Protein AF-A0A814RK98-F1 (afdb_monomer_lite)

InterPro domains:
  IPR015894 Guanylate-binding protein, N-terminal [PF02263] (40-114)
  IPR027417 P-loop containing nucleoside triphosphate hydrolase [G3DSA:3.40.50.300] (17-120)
  IPR027417 P-loop containing nucleoside triphosphate hydrolase [SSF52540] (41-115)

Structure (mmCIF, N/CA/C/O backbone):
data_AF-A0A814RK98-F1
#
_entry.id   AF-A0A814RK98-F1
#
loop_
_atom_site.group_PDB
_atom_site.id
_atom_site.type_symbol
_atom_site.label_atom_id
_atom_site.label_alt_id
_atom_site.label_comp_id
_atom_site.label_asym_id
_atom_site.label_entity_id
_atom_site.label_seq_id
_atom_site.pdbx_PDB_ins_code
_atom_site.Cartn_x
_atom_site.Cartn_y
_atom_site.Cartn_z
_atom_site.occupancy
_atom_site.B_iso_or_equiv
_atom_site.auth_seq_id
_atom_site.auth_comp_id
_atom_site.auth_asym_id
_atom_site.auth_atom_id
_atom_site.pdbx_PDB_model_num
ATOM 1 N N . MET A 1 1 ? 18.810 -18.980 -13.889 1.00 30.48 1 MET A N 1
ATOM 2 C CA . MET A 1 1 ? 19.263 -18.755 -12.499 1.00 30.48 1 MET A CA 1
ATOM 3 C C . MET A 1 1 ? 18.155 -17.993 -11.794 1.00 30.48 1 MET A C 1
ATOM 5 O O . MET A 1 1 ? 17.911 -16.844 -12.133 1.00 30.48 1 MET A O 1
ATOM 9 N N . THR A 1 2 ? 17.400 -18.671 -10.935 1.00 29.22 2 THR A N 1
ATOM 10 C CA . THR A 1 2 ? 16.169 -18.153 -10.325 1.00 29.22 2 THR A CA 1
ATOM 11 C C . THR A 1 2 ? 16.486 -17.697 -8.908 1.00 29.22 2 THR A C 1
ATOM 13 O O . THR A 1 2 ? 16.896 -18.511 -8.088 1.00 29.22 2 THR A O 1
ATOM 16 N N . SER A 1 3 ? 16.309 -16.410 -8.619 1.00 20.83 3 SER A N 1
ATOM 17 C CA . SER A 1 3 ? 16.279 -15.898 -7.251 1.00 20.83 3 SER A CA 1
ATOM 18 C C . SER A 1 3 ? 15.403 -14.654 -7.208 1.00 20.83 3 SER A C 1
ATOM 20 O O . SER A 1 3 ? 15.772 -13.604 -7.723 1.00 20.83 3 SER A O 1
ATOM 22 N N . PHE A 1 4 ? 14.232 -14.790 -6.596 1.00 23.84 4 PHE A N 1
ATOM 23 C CA . PHE A 1 4 ? 13.491 -13.666 -6.045 1.00 23.84 4 PHE A CA 1
ATOM 24 C C . PHE A 1 4 ? 13.148 -14.035 -4.609 1.00 23.84 4 PHE A C 1
ATOM 26 O O . PHE A 1 4 ? 12.136 -14.674 -4.338 1.00 23.84 4 PHE A O 1
ATOM 33 N N . GLN A 1 5 ? 14.031 -13.666 -3.685 1.00 22.95 5 GLN A N 1
ATOM 34 C CA . GLN A 1 5 ? 13.671 -13.576 -2.279 1.00 22.95 5 GLN A CA 1
ATOM 35 C C . GLN A 1 5 ? 13.191 -12.155 -2.002 1.00 22.95 5 GLN A C 1
ATOM 37 O O . GLN A 1 5 ? 13.986 -11.220 -1.950 1.00 22.95 5 GLN A O 1
ATOM 42 N N . PHE A 1 6 ? 11.889 -12.003 -1.785 1.00 27.59 6 PHE A N 1
ATOM 43 C CA . PHE A 1 6 ? 11.337 -10.833 -1.110 1.00 27.59 6 PHE A CA 1
ATOM 44 C C . PHE A 1 6 ? 10.886 -11.252 0.283 1.00 27.59 6 PHE A C 1
ATOM 46 O O . PHE A 1 6 ? 9.699 -11.372 0.559 1.00 27.59 6 PHE A O 1
ATOM 53 N N . ASN A 1 7 ? 11.856 -11.474 1.167 1.00 27.22 7 ASN A N 1
ATOM 54 C CA . ASN A 1 7 ? 11.584 -11.549 2.594 1.00 27.22 7 ASN A CA 1
ATOM 55 C C . ASN A 1 7 ? 11.791 -10.164 3.198 1.00 27.22 7 ASN A C 1
ATOM 57 O O . ASN A 1 7 ? 12.917 -9.708 3.392 1.00 27.22 7 ASN A O 1
ATOM 61 N N . THR A 1 8 ? 10.694 -9.486 3.517 1.00 31.83 8 THR A N 1
ATOM 62 C CA . THR A 1 8 ? 10.674 -8.571 4.662 1.00 31.83 8 THR A CA 1
ATOM 63 C C . THR A 1 8 ? 9.267 -8.564 5.253 1.00 31.83 8 THR A C 1
ATOM 65 O O . THR A 1 8 ? 8.459 -7.693 4.950 1.00 31.83 8 THR A O 1
ATOM 68 N N . LEU A 1 9 ? 8.996 -9.591 6.055 1.00 34.22 9 LEU A N 1
ATOM 69 C CA . LEU A 1 9 ? 7.960 -9.633 7.087 1.00 34.22 9 LEU A CA 1
ATOM 70 C C . LEU A 1 9 ? 8.583 -9.108 8.381 1.00 34.22 9 LEU A C 1
ATOM 72 O O . LEU A 1 9 ? 9.602 -9.666 8.762 1.00 34.22 9 LEU A O 1
ATOM 76 N N . TYR A 1 10 ? 7.986 -8.095 9.014 1.00 31.27 10 TYR A N 1
ATOM 77 C CA . TYR A 1 10 ? 7.939 -7.828 10.469 1.00 31.27 10 TYR A CA 1
ATOM 78 C C . TYR A 1 10 ? 6.826 -6.767 10.659 1.00 31.27 10 TYR A C 1
ATOM 80 O O . TYR A 1 10 ? 6.812 -5.794 9.910 1.00 31.27 10 TYR A O 1
ATOM 88 N N . ALA A 1 11 ? 5.861 -6.891 11.575 1.00 32.69 11 ALA A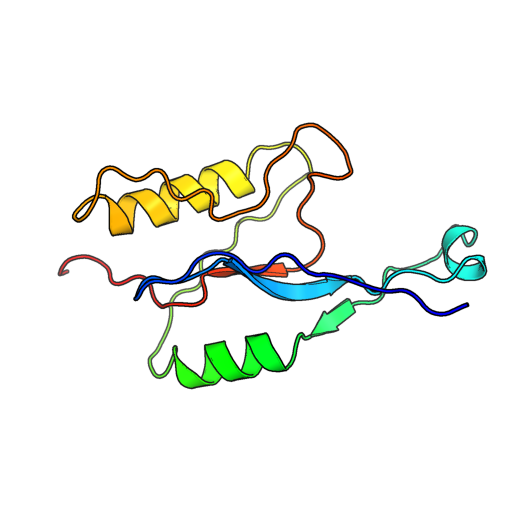 N 1
ATOM 89 C CA . ALA A 1 11 ? 5.994 -7.319 12.963 1.00 32.69 11 ALA A CA 1
ATOM 90 C C . ALA A 1 11 ? 4.806 -8.154 13.484 1.00 32.69 11 ALA A C 1
ATOM 92 O O . ALA A 1 11 ? 3.675 -8.050 13.028 1.00 32.69 11 ALA A O 1
ATOM 93 N N . SER A 1 12 ? 5.121 -8.971 14.484 1.00 36.56 12 SER A N 1
ATOM 94 C CA . SER A 1 12 ? 4.251 -9.852 15.255 1.00 36.56 12 SER A CA 1
ATOM 95 C C . SER A 1 12 ? 3.630 -9.130 16.461 1.00 36.56 12 SER A C 1
ATOM 97 O O . SER A 1 12 ? 4.358 -8.714 17.362 1.00 36.56 12 SER A O 1
ATOM 99 N N . GLY A 1 13 ? 2.300 -9.035 16.490 1.00 32.78 13 GLY A N 1
ATOM 100 C CA . GLY A 1 13 ? 1.460 -8.528 17.586 1.00 32.78 13 GLY A CA 1
ATOM 101 C C . GLY A 1 13 ? 0.035 -8.247 17.072 1.00 32.78 13 GLY A C 1
ATOM 102 O O . GLY A 1 13 ? -0.131 -8.204 15.857 1.00 32.78 13 GLY A O 1
ATOM 103 N N . PRO A 1 14 ? -0.995 -8.079 17.926 1.00 42.53 14 PRO A N 1
ATOM 104 C CA . PRO A 1 14 ? -2.399 -7.919 17.508 1.00 42.53 14 PRO A CA 1
ATOM 105 C C . PRO A 1 14 ? -2.707 -6.510 16.956 1.00 42.53 14 PRO A C 1
ATOM 107 O O . PRO A 1 14 ? -3.710 -5.905 17.312 1.00 42.53 14 PRO A O 1
ATOM 110 N N . GLY A 1 15 ? -1.810 -5.956 16.143 1.00 55.78 15 GLY A N 1
ATOM 111 C CA . GLY A 1 15 ? -1.953 -4.650 15.516 1.00 55.78 15 GLY A CA 1
ATOM 112 C C . GLY A 1 15 ? -1.566 -4.736 14.049 1.00 55.78 15 GLY A C 1
ATOM 113 O O . GLY A 1 15 ? -0.650 -5.478 13.694 1.00 55.78 15 GLY A O 1
ATOM 114 N N . GLY A 1 16 ? -2.283 -3.985 13.219 1.00 65.69 16 GLY A N 1
ATOM 115 C CA . GLY A 1 16 ? -2.178 -4.051 11.770 1.00 65.69 16 GLY A CA 1
ATOM 116 C C . GLY A 1 16 ? -0.765 -3.873 11.227 1.00 65.69 16 GLY A C 1
ATOM 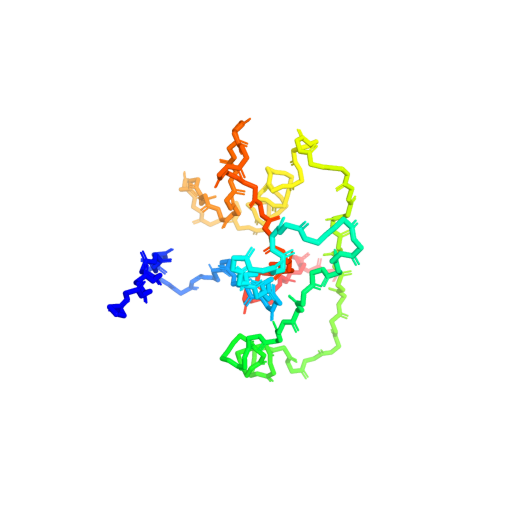117 O O . GLY A 1 16 ? 0.165 -3.423 11.898 1.00 65.69 16 GLY A O 1
ATOM 118 N N . GLU A 1 17 ? -0.605 -4.220 9.956 1.00 76.94 17 GLU A N 1
ATOM 119 C CA . GLU A 1 17 ? 0.642 -4.060 9.227 1.00 76.94 17 GLU A CA 1
ATOM 120 C C . GLU A 1 17 ? 0.424 -3.341 7.894 1.00 76.94 17 GLU A C 1
ATOM 122 O O . GLU A 1 17 ? -0.684 -3.219 7.365 1.00 76.94 17 GLU A O 1
ATOM 127 N N . CYS A 1 18 ? 1.518 -2.838 7.330 1.00 83.56 18 CYS A N 1
ATOM 128 C CA . CYS A 1 18 ? 1.499 -2.251 6.002 1.00 83.56 18 CYS A CA 1
ATOM 129 C C . CYS A 1 18 ? 1.677 -3.344 4.948 1.00 83.56 18 CYS A C 1
ATOM 131 O O . CYS A 1 18 ? 2.735 -3.969 4.856 1.00 83.56 18 CYS A O 1
ATOM 133 N N . ILE A 1 19 ? 0.654 -3.536 4.120 1.00 86.00 19 ILE A N 1
ATOM 134 C CA . ILE A 1 19 ? 0.617 -4.553 3.070 1.00 86.00 19 ILE A CA 1
ATOM 135 C C . ILE A 1 19 ? 0.662 -3.916 1.683 1.00 86.00 19 ILE A C 1
ATOM 137 O O . ILE A 1 19 ? 0.102 -2.846 1.438 1.00 86.00 19 ILE A O 1
ATOM 141 N N . GLN A 1 20 ? 1.311 -4.596 0.741 1.00 88.25 20 GLN A N 1
ATOM 142 C CA . GLN A 1 20 ? 1.278 -4.214 -0.668 1.00 88.25 20 GLN A CA 1
ATOM 143 C C . GLN A 1 20 ? 0.055 -4.847 -1.336 1.00 88.25 20 GLN A C 1
ATOM 145 O O . GLN A 1 20 ? 0.014 -6.064 -1.516 1.00 88.25 20 GLN A O 1
ATOM 150 N N . LEU A 1 21 ? -0.919 -4.023 -1.724 1.00 88.81 21 LEU A N 1
ATOM 151 C CA . LEU A 1 21 ? -2.149 -4.454 -2.394 1.00 88.81 21 LEU A CA 1
ATOM 152 C C . LEU A 1 21 ? -1.952 -4.615 -3.903 1.00 88.81 21 LEU A C 1
ATOM 154 O O . LEU A 1 21 ? -2.409 -5.586 -4.500 1.00 88.81 21 LEU A O 1
ATOM 158 N N . VAL A 1 22 ? -1.242 -3.674 -4.524 1.00 90.44 22 VAL A N 1
ATOM 159 C CA . VAL A 1 22 ? -0.883 -3.742 -5.944 1.00 90.44 22 VAL A CA 1
ATOM 160 C C . VAL A 1 22 ? 0.624 -3.638 -6.056 1.00 90.44 22 VAL A C 1
ATOM 162 O O . VAL A 1 22 ? 1.223 -2.688 -5.552 1.00 90.44 22 VAL A O 1
ATOM 165 N N . ARG A 1 23 ? 1.239 -4.601 -6.739 1.00 88.00 23 ARG A N 1
ATOM 166 C CA . ARG A 1 23 ? 2.671 -4.602 -7.036 1.00 88.00 23 ARG A CA 1
ATOM 167 C C . ARG A 1 23 ? 2.923 -4.167 -8.472 1.00 88.00 23 ARG A C 1
ATOM 169 O O . ARG A 1 23 ? 2.174 -4.534 -9.376 1.00 88.00 23 ARG A O 1
ATOM 176 N N . CYS A 1 24 ? 4.009 -3.432 -8.679 1.00 85.19 24 CYS A N 1
ATOM 177 C CA . CYS A 1 24 ? 4.604 -3.299 -10.004 1.00 85.19 24 CYS A CA 1
ATOM 178 C C . CYS A 1 24 ? 5.320 -4.610 -10.333 1.00 85.19 24 CYS A C 1
ATOM 180 O O . CYS A 1 24 ? 6.133 -5.077 -9.536 1.00 85.19 24 CYS A O 1
ATOM 182 N N . ILE A 1 25 ? 5.007 -5.206 -11.479 1.00 87.31 25 ILE A N 1
ATOM 183 C CA . ILE A 1 25 ? 5.744 -6.361 -11.983 1.00 87.31 25 ILE A CA 1
ATOM 184 C C . ILE A 1 25 ? 7.109 -5.862 -12.459 1.00 87.31 25 ILE A C 1
ATOM 186 O O . ILE A 1 25 ? 7.199 -4.853 -13.164 1.00 87.31 25 ILE A O 1
ATOM 190 N N . GLU A 1 26 ? 8.170 -6.554 -12.046 1.00 85.25 26 GLU A N 1
ATOM 191 C CA . GLU A 1 26 ? 9.523 -6.226 -12.482 1.00 85.25 26 GLU A CA 1
ATOM 192 C C . GLU A 1 26 ? 9.636 -6.401 -14.003 1.00 85.25 26 GLU A C 1
ATOM 194 O O . GLU A 1 26 ? 9.343 -7.487 -14.512 1.00 85.25 26 GLU A O 1
ATOM 199 N N . PRO A 1 27 ? 10.047 -5.354 -14.739 1.00 85.81 27 PRO A N 1
ATOM 200 C CA . PRO A 1 27 ? 10.198 -5.446 -16.181 1.00 85.81 27 PRO A CA 1
ATOM 201 C C . PRO A 1 27 ? 11.341 -6.392 -16.547 1.00 85.81 27 PRO A C 1
ATOM 203 O O . PRO A 1 27 ? 12.395 -6.388 -15.898 1.00 85.81 27 PRO A O 1
ATOM 206 N N . THR A 1 28 ? 11.158 -7.142 -17.634 1.00 89.69 28 THR A N 1
ATOM 207 C CA . THR A 1 28 ? 12.240 -7.899 -18.277 1.00 89.69 28 THR A CA 1
ATOM 208 C C . THR A 1 28 ? 13.306 -6.952 -18.838 1.00 89.69 28 THR A C 1
ATOM 210 O O . THR A 1 28 ? 13.062 -5.759 -19.018 1.00 89.69 28 THR A O 1
ATOM 213 N N . GLU A 1 29 ? 14.503 -7.457 -19.149 1.00 88.69 29 GLU A N 1
ATOM 214 C CA . GLU A 1 29 ? 15.568 -6.623 -19.731 1.00 88.69 29 GLU A CA 1
ATOM 215 C C . GLU A 1 29 ? 15.144 -5.939 -21.036 1.00 88.69 29 GLU A C 1
ATOM 217 O O . GLU A 1 29 ? 15.442 -4.765 -21.235 1.00 88.69 29 GLU A O 1
ATOM 222 N N . GLN A 1 30 ? 14.387 -6.632 -21.892 1.00 88.69 30 GLN A N 1
ATOM 223 C CA . GLN A 1 30 ? 13.838 -6.038 -23.115 1.00 88.69 30 GLN A CA 1
ATOM 224 C C . GLN A 1 30 ? 12.874 -4.889 -22.804 1.00 88.69 30 GLN A C 1
ATOM 226 O O . GLN A 1 30 ? 12.973 -3.826 -23.406 1.00 88.69 30 GLN A O 1
ATOM 231 N N . GLN A 1 31 ? 11.992 -5.073 -21.820 1.00 89.06 31 GLN A N 1
ATOM 232 C CA . GLN A 1 31 ? 11.035 -4.050 -21.398 1.00 89.06 31 GLN A CA 1
ATOM 233 C C . GLN A 1 31 ? 11.712 -2.834 -20.757 1.00 89.06 31 GLN A C 1
ATOM 235 O O . GLN A 1 31 ? 11.253 -1.714 -20.939 1.00 89.06 31 GLN A O 1
ATOM 240 N N . ARG A 1 32 ? 12.825 -3.020 -20.035 1.00 85.12 32 ARG A N 1
ATOM 241 C CA . ARG A 1 32 ? 13.591 -1.906 -19.441 1.00 85.12 32 ARG A CA 1
ATOM 242 C C . ARG A 1 32 ? 14.190 -0.966 -20.486 1.00 85.12 32 ARG A C 1
ATOM 244 O O . ARG A 1 32 ? 14.412 0.199 -20.177 1.00 85.12 32 ARG A O 1
ATOM 251 N N . ASN A 1 33 ? 14.461 -1.480 -21.683 1.00 89.25 33 ASN A N 1
ATOM 252 C CA . ASN A 1 33 ? 15.087 -0.735 -22.771 1.00 89.25 33 ASN A CA 1
ATOM 253 C C . ASN A 1 33 ? 14.072 -0.158 -23.772 1.00 89.25 33 ASN A C 1
ATOM 255 O O . ASN A 1 33 ? 14.471 0.566 -24.680 1.00 89.25 33 ASN A O 1
ATOM 259 N N . ASP A 1 34 ? 12.781 -0.468 -23.626 1.00 90.81 34 ASP A N 1
ATOM 260 C CA . ASP A 1 34 ? 11.725 0.076 -24.477 1.00 90.81 34 ASP A CA 1
ATOM 261 C C . ASP A 1 34 ? 11.277 1.456 -23.949 1.00 90.81 34 ASP A C 1
ATOM 263 O O . ASP A 1 34 ? 10.729 1.542 -22.845 1.00 90.81 34 ASP A O 1
ATOM 267 N N . PRO A 1 35 ? 11.477 2.552 -24.711 1.00 88.19 35 PRO A N 1
ATOM 268 C CA . PRO A 1 35 ? 11.084 3.897 -24.288 1.00 88.19 35 PRO A CA 1
ATOM 269 C C . PRO A 1 35 ? 9.565 4.073 -24.145 1.00 88.19 35 PRO A C 1
ATOM 271 O O . PRO A 1 35 ? 9.127 5.021 -23.497 1.00 88.19 35 PRO A O 1
ATOM 274 N N . ASN A 1 36 ? 8.765 3.174 -24.725 1.00 92.19 36 ASN A N 1
ATOM 275 C CA . ASN A 1 36 ? 7.307 3.178 -24.625 1.00 92.19 36 ASN A CA 1
ATOM 276 C C . ASN A 1 36 ? 6.781 2.166 -23.597 1.00 92.19 36 ASN A C 1
ATOM 278 O O . ASN A 1 36 ? 5.569 1.949 -23.518 1.00 92.19 36 ASN A O 1
ATOM 282 N N . TYR A 1 37 ? 7.660 1.534 -22.813 1.00 87.06 37 TYR A N 1
ATOM 283 C CA . TYR A 1 37 ? 7.239 0.546 -21.832 1.00 87.06 37 TYR A CA 1
ATOM 284 C C . TYR A 1 37 ? 6.305 1.156 -20.782 1.00 87.06 37 TYR A C 1
ATOM 286 O O . TYR A 1 37 ? 6.668 2.061 -20.027 1.00 87.06 37 TYR A O 1
ATOM 294 N N . LEU A 1 38 ? 5.102 0.588 -20.691 1.00 86.00 38 LEU A N 1
ATOM 295 C CA . LEU A 1 38 ? 4.151 0.875 -19.626 1.00 86.00 38 LEU A CA 1
ATOM 296 C C . LEU A 1 38 ? 4.312 -0.162 -18.502 1.00 86.00 38 LEU A C 1
ATOM 298 O O . LEU A 1 38 ? 4.168 -1.361 -18.760 1.00 86.00 38 LEU A O 1
ATOM 302 N N . PRO A 1 39 ? 4.579 0.262 -17.250 1.00 85.56 39 PRO A N 1
ATOM 303 C CA . PRO A 1 39 ? 4.710 -0.649 -16.121 1.00 85.56 39 PRO A CA 1
ATOM 304 C C . PRO A 1 39 ? 3.479 -1.535 -15.935 1.00 85.56 39 PRO A C 1
ATOM 306 O O . PRO A 1 39 ? 2.358 -1.044 -15.798 1.00 85.56 39 PRO A O 1
ATOM 309 N N . GLN A 1 40 ? 3.698 -2.846 -15.864 1.00 88.94 40 GLN A N 1
ATOM 310 C CA . GLN A 1 40 ? 2.626 -3.791 -15.578 1.00 88.94 40 GLN A CA 1
ATOM 311 C C . GLN A 1 40 ? 2.337 -3.855 -14.074 1.00 88.94 40 GLN A C 1
ATOM 313 O O . GLN A 1 40 ? 3.245 -3.805 -13.237 1.00 88.94 40 GLN A O 1
ATOM 318 N N . LEU A 1 41 ? 1.058 -3.986 -13.728 1.00 90.19 41 LEU A N 1
ATOM 319 C CA . LEU A 1 41 ? 0.573 -4.044 -12.352 1.00 90.19 41 LEU A CA 1
ATOM 320 C C . LEU A 1 41 ? -0.101 -5.391 -12.086 1.00 90.19 41 LEU A C 1
ATOM 322 O O . LEU A 1 41 ? -0.800 -5.922 -12.944 1.00 90.19 41 LEU A O 1
ATOM 326 N N . ALA A 1 42 ? 0.076 -5.920 -10.877 1.00 91.75 42 ALA A N 1
ATOM 327 C CA . ALA A 1 42 ? -0.629 -7.109 -10.410 1.00 91.75 42 ALA A CA 1
ATOM 328 C C . ALA A 1 42 ? -1.225 -6.881 -9.023 1.00 91.75 42 ALA A C 1
ATOM 330 O O . ALA A 1 42 ? -0.569 -6.326 -8.139 1.00 91.75 42 ALA A O 1
ATOM 331 N N . VAL A 1 43 ? -2.448 -7.367 -8.823 1.00 91.69 43 VAL A N 1
ATOM 332 C CA . VAL A 1 43 ? -3.066 -7.434 -7.496 1.00 91.69 43 VAL A CA 1
ATOM 333 C C . VAL A 1 43 ? -2.387 -8.537 -6.689 1.00 91.69 43 VAL A C 1
ATOM 335 O O . VAL A 1 43 ? -2.202 -9.654 -7.176 1.00 91.69 43 VAL A O 1
ATOM 338 N N . ASN A 1 44 ? -2.021 -8.225 -5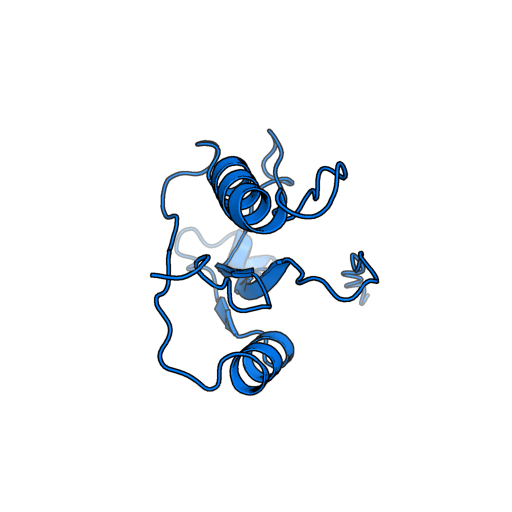.452 1.00 91.31 44 ASN A N 1
ATOM 339 C CA . ASN A 1 44 ? -1.586 -9.208 -4.476 1.00 91.31 44 ASN A CA 1
ATOM 340 C C . ASN A 1 44 ? -2.821 -9.928 -3.919 1.00 91.31 44 ASN A C 1
ATOM 342 O O . ASN A 1 44 ? -3.597 -9.344 -3.164 1.00 91.31 44 ASN A O 1
ATOM 346 N N . LYS A 1 45 ? -3.010 -11.189 -4.318 1.00 91.81 45 LYS A N 1
ATOM 347 C CA . LYS A 1 45 ? -4.189 -11.981 -3.948 1.00 91.81 45 LYS A CA 1
ATOM 348 C C . LYS A 1 45 ? -4.274 -12.265 -2.452 1.00 91.81 45 LYS A C 1
ATOM 350 O O . LYS A 1 45 ? -5.369 -12.205 -1.906 1.00 91.81 45 LYS A O 1
ATOM 355 N N . ASP A 1 46 ? -3.138 -12.442 -1.786 1.00 88.94 46 ASP A N 1
ATOM 356 C CA . ASP A 1 46 ? -3.103 -12.667 -0.340 1.00 88.94 46 ASP A CA 1
ATOM 357 C C . ASP A 1 46 ? -3.525 -11.400 0.418 1.00 88.94 46 ASP A C 1
ATOM 359 O O . ASP A 1 46 ? -4.300 -11.457 1.371 1.00 88.94 46 ASP A O 1
ATOM 363 N N . ALA A 1 47 ? -3.063 -10.229 -0.038 1.00 87.12 47 ALA A N 1
ATOM 364 C CA . ALA A 1 47 ? -3.479 -8.943 0.521 1.00 87.12 47 ALA A CA 1
ATOM 365 C C . ALA A 1 47 ? -4.967 -8.666 0.262 1.00 87.12 47 ALA A C 1
ATOM 367 O O . ALA A 1 47 ? -5.664 -8.207 1.162 1.00 87.12 47 ALA A O 1
ATOM 368 N N . GLN A 1 48 ? -5.453 -8.977 -0.944 1.00 87.50 48 GLN A N 1
ATOM 369 C CA . GLN A 1 48 ? -6.867 -8.860 -1.294 1.00 87.50 48 GLN A CA 1
ATOM 370 C C . GLN A 1 48 ? -7.733 -9.709 -0.351 1.00 87.50 48 GLN A C 1
ATOM 372 O O . GLN A 1 48 ? -8.668 -9.180 0.241 1.00 87.50 48 GLN A O 1
ATOM 377 N N . GLN A 1 49 ? -7.382 -10.981 -0.147 1.00 88.81 49 GLN A N 1
ATOM 378 C CA . GLN A 1 49 ? -8.136 -11.876 0.732 1.00 88.81 49 GLN A CA 1
ATOM 379 C C . GLN A 1 49 ? -8.162 -11.380 2.185 1.00 88.81 49 GLN A C 1
ATOM 381 O O . GLN A 1 49 ? -9.194 -11.461 2.844 1.00 88.81 49 GLN A O 1
ATOM 386 N N . ARG A 1 50 ? -7.048 -10.829 2.687 1.00 84.88 50 ARG A N 1
ATOM 387 C CA . ARG A 1 50 ? -6.990 -10.235 4.034 1.00 84.88 50 ARG A CA 1
ATOM 388 C C . ARG A 1 50 ? -7.880 -9.003 4.175 1.00 84.88 50 ARG A C 1
ATOM 390 O O . ARG A 1 50 ? -8.494 -8.802 5.216 1.00 84.88 50 ARG A O 1
ATOM 397 N N . ILE A 1 51 ? -7.955 -8.168 3.141 1.00 83.50 51 ILE A N 1
ATOM 398 C CA . ILE A 1 51 ? -8.858 -7.013 3.149 1.00 83.50 51 ILE A CA 1
ATOM 399 C C . ILE A 1 51 ? -10.308 -7.500 3.144 1.00 83.50 51 ILE A C 1
ATOM 401 O O . ILE A 1 51 ? -11.109 -7.064 3.961 1.00 83.50 51 ILE A O 1
ATOM 405 N N . GLU A 1 52 ? -10.633 -8.458 2.280 1.00 85.00 52 GLU A N 1
ATOM 406 C CA . GLU A 1 52 ? -11.972 -9.045 2.215 1.00 85.00 52 GLU A CA 1
ATOM 407 C C . GLU A 1 52 ? -12.377 -9.731 3.527 1.00 85.00 52 GLU A C 1
ATOM 409 O O . GLU A 1 52 ? -13.557 -9.725 3.862 1.00 85.00 52 GLU A O 1
ATOM 414 N N . SER A 1 53 ? -11.432 -10.283 4.302 1.00 85.06 53 SER A N 1
ATOM 415 C CA . SER A 1 53 ? -11.722 -10.853 5.623 1.00 85.06 53 SER A CA 1
ATOM 416 C C . SER A 1 53 ? -11.881 -9.799 6.719 1.00 85.06 53 SER A C 1
ATOM 418 O O . SER A 1 53 ? -12.745 -9.956 7.580 1.00 85.06 53 SER A O 1
ATOM 420 N N . ASN A 1 54 ? -11.073 -8.735 6.699 1.00 80.31 54 ASN A N 1
ATOM 421 C CA . ASN A 1 54 ? -10.984 -7.774 7.804 1.00 80.31 54 ASN A CA 1
ATOM 422 C C . ASN A 1 54 ? -11.949 -6.587 7.667 1.00 80.31 54 ASN A C 1
ATOM 424 O O . ASN A 1 54 ? -12.290 -5.956 8.663 1.00 80.31 54 ASN A O 1
ATOM 428 N N . PHE A 1 55 ? -12.395 -6.270 6.452 1.00 79.44 55 PHE A N 1
ATOM 429 C CA . PHE A 1 55 ? -13.206 -5.089 6.156 1.00 79.44 55 PHE A CA 1
ATOM 430 C C . PHE A 1 55 ? -14.622 -5.512 5.738 1.00 79.44 55 PHE A C 1
ATOM 432 O O . PHE A 1 55 ? -14.993 -5.433 4.571 1.00 79.44 55 PHE A O 1
ATOM 439 N N . GLN A 1 56 ? -15.411 -5.986 6.709 1.00 76.94 56 GLN A N 1
ATOM 440 C CA . GLN A 1 56 ? -16.773 -6.511 6.483 1.00 76.94 56 GLN A CA 1
ATOM 441 C C . GLN A 1 56 ? -17.876 -5.438 6.466 1.00 76.94 56 GLN A C 1
ATOM 443 O O . GLN A 1 56 ? -19.027 -5.732 6.148 1.00 76.94 56 GLN A O 1
ATOM 448 N N . ALA A 1 57 ? -17.551 -4.201 6.841 1.00 77.31 57 ALA A N 1
ATOM 449 C CA . ALA A 1 57 ? -18.491 -3.086 6.920 1.00 77.31 57 ALA A CA 1
ATOM 450 C C . ALA A 1 57 ? -18.217 -2.043 5.827 1.00 77.31 57 ALA A C 1
ATOM 452 O O . ALA A 1 57 ? -17.192 -2.083 5.146 1.00 77.31 57 ALA A O 1
ATOM 453 N N . SER A 1 58 ? -19.125 -1.076 5.675 1.00 76.12 58 SER A N 1
ATOM 454 C CA . SER A 1 58 ? -18.875 0.109 4.850 1.00 76.12 58 SER A CA 1
ATOM 455 C C . SER A 1 58 ? -17.629 0.838 5.345 1.00 76.12 58 SER A C 1
ATOM 457 O O . SER A 1 58 ? -17.540 1.196 6.518 1.00 76.12 58 SER A O 1
ATOM 459 N N . ILE A 1 59 ? -16.679 1.073 4.443 1.00 76.69 59 ILE A N 1
ATOM 460 C CA . ILE A 1 59 ? -15.388 1.678 4.774 1.00 76.69 59 ILE A CA 1
ATOM 461 C C . ILE A 1 59 ? -15.217 3.023 4.082 1.00 76.69 59 ILE A C 1
ATOM 463 O O . ILE A 1 59 ? -15.602 3.209 2.927 1.00 76.69 59 ILE A O 1
ATOM 467 N N . SER A 1 60 ? -14.566 3.942 4.785 1.00 79.62 60 SER A N 1
ATOM 468 C CA . SER A 1 60 ? -14.014 5.158 4.196 1.00 79.62 60 SER A CA 1
ATOM 469 C C . SER A 1 60 ? -12.552 4.913 3.848 1.00 79.62 60 SER A C 1
ATOM 471 O O . SER A 1 60 ? -11.771 4.473 4.691 1.00 79.62 60 SER A O 1
ATOM 473 N N . VAL A 1 61 ? -12.166 5.205 2.606 1.00 84.12 61 VAL A N 1
ATOM 474 C CA . VAL A 1 61 ? -10.794 5.000 2.127 1.00 84.12 61 VAL A CA 1
ATOM 475 C C . VAL A 1 61 ? -10.088 6.345 1.997 1.00 84.12 61 VAL A C 1
ATOM 477 O O . VAL A 1 61 ? -10.507 7.203 1.224 1.00 84.12 61 VAL A O 1
ATOM 480 N N . LEU A 1 62 ? -8.977 6.512 2.717 1.00 84.38 62 LEU A N 1
ATOM 481 C CA . LEU A 1 62 ? -8.077 7.654 2.566 1.00 84.38 62 LEU A CA 1
ATOM 482 C C . LEU A 1 62 ? -6.893 7.272 1.672 1.00 84.38 62 LEU A C 1
ATOM 484 O O . LEU A 1 62 ? -6.130 6.364 1.998 1.00 84.38 62 LEU A O 1
ATOM 488 N N . VAL A 1 63 ? -6.706 7.996 0.566 1.00 88.19 63 VAL A N 1
ATOM 489 C CA . VAL A 1 63 ? -5.612 7.749 -0.384 1.00 88.19 63 VAL A CA 1
ATOM 490 C C . VAL A 1 63 ? -4.675 8.953 -0.441 1.00 88.19 63 VAL A C 1
ATOM 492 O O . VAL A 1 63 ? -5.102 10.072 -0.710 1.00 88.19 63 VAL A O 1
ATOM 495 N N . LEU A 1 64 ? -3.375 8.720 -0.237 1.00 88.06 64 LEU A N 1
ATOM 496 C CA . LEU A 1 64 ? -2.336 9.743 -0.385 1.00 88.06 64 LEU A CA 1
ATOM 497 C C . LEU A 1 64 ? -1.616 9.581 -1.732 1.00 88.06 64 LEU A C 1
ATOM 499 O O . LEU A 1 64 ? -0.762 8.706 -1.889 1.00 88.06 64 LEU A O 1
ATOM 503 N N . VAL A 1 65 ? -1.923 10.455 -2.694 1.00 87.62 65 VAL A N 1
ATOM 504 C CA . VAL A 1 65 ? -1.332 10.459 -4.046 1.00 87.62 65 VAL A CA 1
ATOM 505 C C . VAL A 1 65 ? -0.460 11.699 -4.244 1.00 87.62 65 VAL A C 1
ATOM 507 O O . VAL A 1 65 ? -0.730 12.760 -3.695 1.00 87.62 65 VAL A O 1
ATOM 510 N N . GLY A 1 66 ? 0.620 11.569 -5.013 1.00 85.06 66 GLY A N 1
ATOM 511 C CA . GLY A 1 66 ? 1.478 12.695 -5.381 1.00 85.06 66 GLY A CA 1
ATOM 512 C C . GLY A 1 66 ? 2.876 12.254 -5.793 1.00 85.06 66 GLY A C 1
ATOM 513 O O . GLY A 1 66 ? 3.214 11.069 -5.708 1.00 85.06 66 GLY A O 1
ATOM 514 N N . ASN A 1 67 ? 3.715 13.216 -6.174 1.00 83.75 67 ASN A N 1
ATOM 515 C CA . ASN A 1 67 ? 5.073 12.968 -6.668 1.00 83.75 67 ASN A CA 1
ATOM 516 C C . ASN A 1 67 ? 5.950 12.191 -5.666 1.00 83.75 67 ASN A C 1
ATOM 518 O O . ASN A 1 67 ? 5.721 12.199 -4.451 1.00 83.75 67 ASN A O 1
ATOM 522 N N . MET A 1 68 ? 6.962 11.482 -6.170 1.00 80.56 68 MET A N 1
ATOM 523 C CA . MET A 1 68 ? 7.986 10.848 -5.331 1.00 80.56 68 MET A CA 1
ATOM 524 C C . MET A 1 68 ? 8.695 11.904 -4.461 1.00 80.56 68 MET A C 1
ATOM 526 O O . MET A 1 68 ? 8.885 13.036 -4.886 1.00 80.56 68 MET A O 1
ATOM 530 N N . GLY A 1 69 ? 9.089 11.533 -3.237 1.00 78.31 69 GLY A N 1
ATOM 531 C CA . GLY A 1 69 ? 9.920 12.383 -2.371 1.00 78.31 69 GLY A CA 1
ATOM 532 C C . GLY A 1 69 ? 9.164 13.391 -1.498 1.00 78.31 69 GLY A C 1
ATOM 533 O O . GLY A 1 69 ? 9.761 13.969 -0.601 1.00 78.31 69 GLY A O 1
ATOM 534 N N . VAL A 1 70 ? 7.846 13.545 -1.660 1.00 85.12 70 VAL A N 1
ATOM 535 C CA . VAL A 1 70 ? 7.047 14.548 -0.915 1.00 85.12 70 VAL A CA 1
ATOM 536 C C . VAL A 1 70 ? 6.564 14.092 0.476 1.00 85.12 70 VAL A C 1
ATOM 538 O O . VAL A 1 70 ? 5.651 14.672 1.047 1.00 85.12 70 VAL A O 1
ATOM 541 N N . GLY A 1 71 ? 7.130 13.017 1.036 1.00 84.88 71 GLY A N 1
ATOM 542 C CA . GLY A 1 71 ? 6.839 12.602 2.418 1.00 84.88 71 GLY A CA 1
ATOM 543 C C . GLY A 1 71 ? 5.510 11.865 2.663 1.00 84.88 71 GLY A C 1
ATOM 544 O O . GLY A 1 71 ? 5.129 11.694 3.817 1.00 84.88 71 GLY A O 1
ATOM 545 N N . LYS A 1 72 ? 4.823 11.362 1.628 1.00 87.44 72 LYS A N 1
ATOM 546 C CA . LYS A 1 72 ? 3.526 10.654 1.769 1.00 87.44 72 LYS A CA 1
ATOM 547 C C . LYS A 1 72 ? 3.561 9.475 2.749 1.00 87.44 72 LYS A C 1
ATOM 549 O O . LYS A 1 72 ? 2.716 9.401 3.628 1.00 87.44 72 LYS A O 1
ATOM 554 N N . SER A 1 73 ? 4.562 8.594 2.656 1.00 83.00 73 SER A N 1
ATOM 555 C CA . SER A 1 73 ? 4.724 7.464 3.592 1.00 83.00 73 SER A CA 1
ATOM 556 C C . SER A 1 73 ? 4.904 7.929 5.041 1.00 83.00 73 SER A C 1
ATOM 558 O O . SER A 1 73 ? 4.412 7.291 5.972 1.00 83.00 73 SER A O 1
ATOM 560 N N . LYS A 1 74 ? 5.587 9.066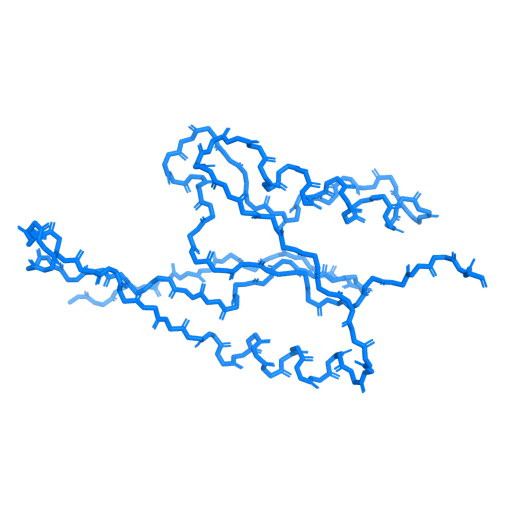 5.239 1.00 83.75 74 LYS A N 1
ATOM 561 C CA . LYS A 1 74 ? 5.763 9.678 6.560 1.00 83.75 74 LYS A CA 1
ATOM 562 C C . LYS A 1 74 ? 4.425 10.191 7.093 1.00 83.75 74 LYS A C 1
ATOM 564 O O . LYS A 1 74 ? 4.102 9.908 8.239 1.00 83.75 74 LYS A O 1
ATOM 569 N N . LEU A 1 75 ? 3.635 10.877 6.263 1.00 86.12 75 LEU A N 1
ATOM 570 C CA . LEU A 1 75 ? 2.294 11.337 6.633 1.00 86.12 75 LEU A CA 1
ATOM 571 C C . LEU A 1 75 ? 1.345 10.167 6.930 1.00 86.12 75 LEU A C 1
ATOM 573 O O . LEU A 1 75 ? 0.701 10.181 7.970 1.00 86.12 75 LEU A O 1
ATOM 577 N N . ALA A 1 76 ? 1.314 9.132 6.084 1.00 85.81 76 ALA A N 1
ATOM 578 C CA . ALA A 1 76 ? 0.528 7.920 6.329 1.00 85.81 76 ALA A CA 1
ATOM 579 C C . ALA A 1 76 ? 0.872 7.302 7.690 1.00 85.81 76 ALA A C 1
ATOM 581 O O . ALA A 1 76 ? -0.013 7.042 8.494 1.00 85.81 76 ALA A O 1
ATOM 582 N N . THR A 1 77 ? 2.165 7.156 7.989 1.00 82.56 77 THR A N 1
ATOM 583 C CA . THR A 1 77 ? 2.631 6.634 9.282 1.00 82.56 77 THR A CA 1
ATOM 584 C C . THR A 1 77 ? 2.177 7.512 10.453 1.00 82.56 77 THR A C 1
ATOM 586 O O . THR A 1 77 ? 1.780 6.987 11.485 1.00 82.56 77 THR A O 1
ATOM 589 N N . LEU A 1 78 ? 2.202 8.844 10.310 1.00 83.50 78 LEU A N 1
ATOM 590 C CA . LEU A 1 78 ? 1.703 9.759 11.343 1.00 83.50 78 LEU A CA 1
ATOM 591 C C . LEU A 1 78 ? 0.193 9.630 11.562 1.00 83.50 78 LEU A C 1
ATOM 593 O O . LEU A 1 78 ? -0.229 9.649 12.714 1.00 83.50 78 LEU A O 1
ATOM 597 N N . ILE A 1 79 ? -0.589 9.476 10.489 1.00 84.56 79 ILE A N 1
ATOM 598 C CA . ILE A 1 79 ? -2.037 9.245 10.569 1.00 84.56 79 ILE A CA 1
ATOM 599 C C . ILE A 1 79 ? -2.291 7.959 11.344 1.00 84.56 79 ILE A C 1
ATOM 601 O O . ILE A 1 79 ? -2.945 8.014 12.378 1.00 84.56 79 ILE A O 1
ATOM 605 N N . ILE A 1 80 ? -1.700 6.835 10.929 1.00 82.06 80 ILE A N 1
ATOM 606 C CA . ILE A 1 80 ? -1.876 5.568 11.647 1.00 82.06 80 ILE A CA 1
ATOM 607 C C . ILE A 1 80 ? -1.469 5.720 13.117 1.00 82.06 80 ILE A C 1
ATOM 609 O O . ILE A 1 80 ? -2.251 5.427 14.016 1.00 82.06 80 ILE A O 1
ATOM 613 N N . ASN A 1 81 ? -0.293 6.291 13.382 1.00 78.50 81 ASN A N 1
ATOM 614 C CA . ASN A 1 81 ? 0.156 6.521 14.749 1.00 78.50 81 ASN A CA 1
ATOM 615 C C . ASN A 1 81 ? -0.797 7.418 15.547 1.00 78.50 81 ASN A C 1
ATOM 617 O O . ASN A 1 81 ? -0.894 7.222 16.746 1.00 78.50 81 ASN A O 1
ATOM 621 N N . SER A 1 82 ? -1.503 8.385 14.951 1.00 78.50 82 SER A N 1
ATOM 622 C CA . SER A 1 82 ? -2.497 9.177 15.695 1.00 78.50 82 SER A CA 1
ATOM 623 C C . SER A 1 82 ? -3.703 8.360 16.162 1.00 78.50 82 SER A C 1
ATOM 625 O O . SER A 1 82 ? -4.209 8.649 17.239 1.00 78.50 82 SER A O 1
ATOM 627 N N . PHE A 1 83 ? -4.091 7.313 15.428 1.00 75.69 83 PHE A N 1
ATOM 628 C CA . PHE A 1 83 ? -5.132 6.374 15.860 1.00 75.69 83 PHE A CA 1
ATOM 629 C C . PHE A 1 83 ? -4.622 5.423 16.957 1.00 75.69 83 PHE A C 1
ATOM 631 O O . PHE A 1 83 ? -5.329 5.163 17.921 1.00 75.69 83 PHE A O 1
ATOM 638 N N . TYR A 1 84 ? -3.365 4.963 16.878 1.00 72.12 84 TYR A N 1
ATOM 639 C CA . TYR A 1 84 ? -2.794 4.025 17.863 1.00 72.12 84 TYR A CA 1
ATOM 640 C C . TYR A 1 84 ? -2.120 4.688 19.084 1.00 72.12 84 TYR A C 1
ATOM 642 O O . TYR A 1 84 ? -1.849 4.014 20.079 1.00 72.12 84 TYR A O 1
ATOM 650 N N . LYS A 1 85 ? -1.847 6.002 19.062 1.00 56.34 85 LYS A N 1
ATOM 651 C CA . LYS A 1 85 ? -1.192 6.750 20.159 1.00 56.34 85 LYS A CA 1
ATOM 652 C C . LYS A 1 85 ? -2.008 6.829 21.453 1.00 56.34 85 LYS A C 1
ATOM 654 O O . LYS A 1 85 ? -1.476 7.318 22.445 1.00 56.34 85 LYS A O 1
ATOM 659 N N . GLN A 1 86 ? -3.237 6.312 21.485 1.00 51.09 86 GLN A N 1
ATOM 660 C CA . GLN A 1 86 ? -3.925 6.037 22.748 1.00 51.09 86 GLN A CA 1
ATOM 661 C C . GLN A 1 86 ? -3.342 4.823 23.509 1.00 51.09 86 GLN A C 1
ATOM 663 O O . GLN A 1 86 ? -3.650 4.682 24.690 1.00 51.09 86 GLN A O 1
ATOM 668 N N . HIS A 1 87 ? -2.466 3.990 22.910 1.00 48.28 87 HIS A N 1
ATOM 669 C CA . HIS A 1 87 ? -2.086 2.700 23.515 1.00 48.28 87 HIS A CA 1
ATOM 670 C C . HIS A 1 87 ? -0.595 2.301 23.603 1.00 48.28 87 HIS A C 1
ATOM 672 O O . HIS A 1 87 ? -0.322 1.351 24.333 1.00 48.28 87 HIS A O 1
ATOM 678 N N . SER A 1 88 ? 0.399 2.961 22.982 1.00 46.91 88 SER A N 1
ATOM 679 C CA . SER A 1 88 ? 1.819 2.676 23.325 1.00 46.91 88 SER A CA 1
ATOM 680 C C . SER A 1 88 ? 2.845 3.705 22.823 1.00 46.91 88 SER A C 1
ATOM 682 O O .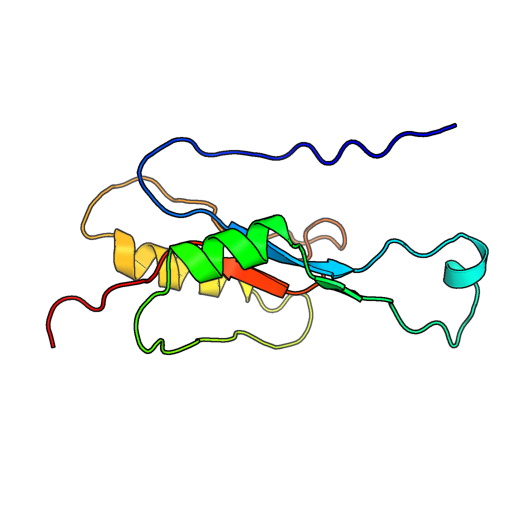 SER A 1 88 ? 2.660 4.338 2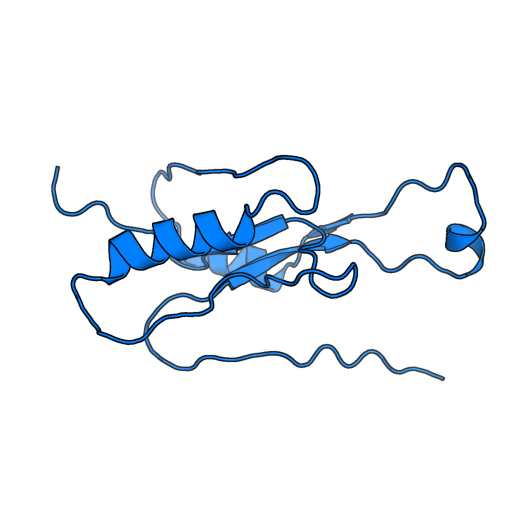1.786 1.00 46.91 88 SER A O 1
ATOM 684 N N . GLU A 1 89 ? 3.973 3.823 23.535 1.00 49.94 89 GLU A N 1
ATOM 685 C CA . GLU A 1 89 ? 5.128 4.679 23.197 1.00 49.94 89 GLU A CA 1
ATOM 686 C C . GLU A 1 89 ? 5.999 4.157 22.031 1.00 49.94 89 GLU A C 1
ATOM 688 O O . GLU A 1 89 ? 7.039 4.740 21.712 1.00 49.94 89 GLU A O 1
ATOM 693 N N . GLN A 1 90 ? 5.616 3.066 21.360 1.00 49.22 90 GLN A N 1
ATOM 694 C CA . GLN A 1 90 ? 6.419 2.511 20.270 1.00 49.22 90 GLN A CA 1
ATOM 695 C C . GLN A 1 90 ? 6.099 3.194 18.935 1.00 49.22 90 GLN A C 1
ATOM 697 O O . GLN A 1 90 ? 5.002 3.102 18.391 1.00 49.22 90 GLN A O 1
ATOM 702 N N . SER A 1 91 ? 7.104 3.876 18.379 1.00 50.91 91 SER A N 1
ATOM 703 C CA . SER A 1 91 ? 7.065 4.432 17.024 1.00 50.91 91 SER A CA 1
ATOM 704 C C . SER A 1 91 ? 7.032 3.300 15.999 1.00 50.91 91 SER A C 1
ATOM 706 O O . SER A 1 91 ? 8.068 2.767 15.595 1.00 50.91 91 SER A O 1
ATOM 708 N N . LEU A 1 92 ? 5.829 2.922 15.578 1.00 55.91 92 LEU A N 1
ATOM 709 C CA . LEU A 1 92 ? 5.635 1.977 14.495 1.00 55.91 92 LEU A CA 1
ATOM 710 C C . LEU A 1 92 ? 6.150 2.608 13.184 1.00 55.91 92 LEU A C 1
ATOM 712 O O . LEU A 1 92 ? 5.637 3.628 12.715 1.00 55.91 92 LEU A O 1
ATOM 716 N N . ARG A 1 93 ? 7.193 2.031 12.571 1.00 55.69 93 ARG A N 1
ATOM 717 C CA . ARG A 1 93 ? 7.608 2.385 11.200 1.00 55.69 93 ARG A CA 1
ATOM 718 C C . ARG A 1 93 ? 6.791 1.564 10.214 1.00 55.69 93 ARG A C 1
ATOM 720 O O . ARG A 1 93 ? 7.192 0.471 9.836 1.00 55.69 93 ARG A O 1
ATOM 727 N N . LEU A 1 94 ? 5.647 2.105 9.818 1.00 69.00 94 LEU A N 1
ATOM 728 C CA . LEU A 1 94 ? 4.624 1.342 9.106 1.00 69.00 94 LEU A CA 1
ATOM 729 C C . LEU A 1 94 ? 4.810 1.380 7.595 1.00 69.00 94 LEU A C 1
ATOM 731 O O . LEU A 1 94 ? 4.847 0.340 6.950 1.00 69.00 94 LEU A O 1
ATOM 735 N N . PHE A 1 95 ? 5.005 2.560 7.012 1.00 71.75 95 PHE A N 1
ATOM 736 C CA . PHE A 1 95 ? 5.242 2.678 5.574 1.00 71.75 95 PHE A CA 1
ATOM 737 C C . PHE A 1 95 ? 6.726 2.878 5.285 1.00 71.75 95 PHE A C 1
ATOM 739 O O . PHE A 1 95 ? 7.387 3.713 5.907 1.00 71.75 95 PHE A O 1
ATOM 746 N N . ARG A 1 96 ? 7.252 2.149 4.290 1.00 68.19 96 ARG A N 1
ATOM 747 C CA . ARG A 1 96 ? 8.632 2.335 3.822 1.00 68.19 96 ARG A CA 1
ATOM 748 C C . ARG A 1 96 ? 8.847 3.801 3.427 1.00 68.19 96 ARG A C 1
ATOM 750 O O . ARG A 1 96 ? 8.086 4.374 2.643 1.00 68.19 96 ARG A O 1
ATOM 757 N N . SER A 1 97 ? 9.886 4.409 3.993 1.00 62.16 97 SER A N 1
ATOM 758 C CA . SER A 1 97 ? 10.305 5.779 3.702 1.00 62.16 97 SER A CA 1
ATOM 759 C C . SER A 1 97 ? 11.824 5.834 3.590 1.00 62.16 97 SER A C 1
ATOM 761 O O . SER A 1 97 ? 12.517 5.357 4.488 1.00 62.16 97 SER A O 1
ATOM 763 N N . GLY A 1 98 ? 12.344 6.450 2.534 1.00 60.41 98 GLY A N 1
ATOM 764 C CA . GLY A 1 98 ? 13.772 6.701 2.368 1.00 60.41 98 GLY A CA 1
ATOM 765 C C . GLY A 1 98 ? 14.030 7.834 1.380 1.00 60.41 98 GLY A C 1
ATOM 766 O O . GLY A 1 98 ? 13.162 8.169 0.577 1.00 60.41 98 GLY A O 1
ATOM 767 N N . ALA A 1 99 ? 15.220 8.432 1.458 1.00 54.03 99 ALA A N 1
ATOM 768 C CA . ALA A 1 99 ? 15.634 9.535 0.585 1.00 54.03 99 ALA A CA 1
ATOM 769 C C . ALA A 1 99 ? 16.099 9.074 -0.815 1.00 54.03 99 ALA A C 1
ATOM 771 O O . ALA A 1 99 ? 16.249 9.898 -1.710 1.00 54.03 99 ALA A O 1
ATOM 772 N N . GLY A 1 100 ? 16.322 7.768 -1.017 1.00 53.91 100 GLY A N 1
ATOM 773 C CA . GLY A 1 100 ? 16.777 7.189 -2.286 1.00 53.91 100 GLY A CA 1
ATOM 774 C C . GLY A 1 100 ? 15.668 6.499 -3.085 1.00 53.91 100 GLY A C 1
ATOM 775 O O . GLY A 1 100 ? 14.623 6.148 -2.541 1.00 53.91 100 GLY A O 1
ATOM 776 N N . VAL A 1 101 ? 15.928 6.235 -4.372 1.00 54.38 101 VAL A N 1
ATOM 777 C CA . VAL A 1 101 ? 15.005 5.550 -5.308 1.00 54.38 101 VAL A CA 1
ATOM 778 C C . VAL A 1 101 ? 14.626 4.136 -4.831 1.00 54.38 101 VAL A C 1
ATOM 780 O O . VAL A 1 101 ? 13.528 3.659 -5.107 1.00 54.38 101 VAL A O 1
ATOM 783 N N . SER A 1 102 ? 15.501 3.488 -4.056 1.00 51.66 102 SER A N 1
ATOM 784 C CA . SER A 1 102 ? 15.258 2.195 -3.399 1.00 51.66 102 SER A CA 1
ATOM 785 C C . SER A 1 102 ? 14.329 2.280 -2.177 1.00 51.66 102 SER A C 1
ATOM 787 O O . SER A 1 102 ? 13.782 1.267 -1.752 1.00 51.66 102 SER A O 1
ATOM 789 N N . GLY A 1 103 ? 14.127 3.478 -1.618 1.00 51.84 103 GLY A N 1
ATOM 790 C CA . GLY A 1 103 ? 13.251 3.745 -0.473 1.00 51.84 103 GLY A CA 1
ATOM 791 C C . GLY A 1 103 ? 11.834 4.179 -0.854 1.00 51.84 103 GLY A C 1
ATOM 792 O O . GLY A 1 103 ? 11.086 4.633 0.013 1.00 51.84 103 GLY A O 1
ATOM 793 N N . VAL A 1 104 ? 11.475 4.085 -2.139 1.00 62.31 104 VAL A N 1
ATOM 794 C CA . VAL A 1 104 ? 10.199 4.568 -2.677 1.00 62.31 104 VAL A CA 1
ATOM 795 C C . VAL A 1 104 ? 9.175 3.449 -2.722 1.00 62.31 104 VAL A C 1
ATOM 797 O O . VAL A 1 104 ? 9.399 2.388 -3.300 1.00 62.31 104 VAL A O 1
ATOM 800 N N . THR A 1 105 ? 8.006 3.734 -2.166 1.00 62.94 105 THR A N 1
ATOM 801 C CA . THR A 1 105 ? 6.801 2.923 -2.291 1.00 62.94 105 THR A CA 1
ATOM 802 C C . THR A 1 105 ? 6.404 2.787 -3.767 1.00 62.94 105 THR A C 1
ATOM 804 O O . THR A 1 105 ? 6.026 3.774 -4.397 1.00 62.94 105 THR A O 1
ATOM 807 N N . ARG A 1 106 ? 6.504 1.576 -4.332 1.00 77.38 106 ARG A N 1
ATOM 808 C CA . ARG A 1 106 ? 6.032 1.247 -5.691 1.00 77.38 106 ARG A CA 1
ATOM 809 C C . ARG A 1 106 ? 4.740 0.441 -5.632 1.00 77.38 106 ARG A C 1
ATOM 811 O O . ARG A 1 106 ? 4.630 -0.485 -4.825 1.00 77.38 106 ARG A O 1
ATOM 818 N N . GLY A 1 107 ? 3.798 0.760 -6.515 1.00 85.25 107 GLY A N 1
ATOM 819 C CA . GLY A 1 107 ? 2.453 0.189 -6.485 1.00 85.25 107 GLY A CA 1
ATOM 820 C C . GLY A 1 107 ? 1.579 0.811 -5.391 1.00 85.25 107 GLY A C 1
ATOM 821 O O . GLY A 1 107 ? 1.831 1.935 -4.958 1.00 85.25 107 GLY A O 1
ATOM 822 N N . ILE A 1 108 ? 0.554 0.083 -4.948 1.00 88.25 108 ILE A N 1
ATOM 823 C CA . ILE A 1 108 ? -0.410 0.542 -3.937 1.00 88.25 108 ILE A CA 1
ATOM 824 C C . ILE A 1 108 ? -0.165 -0.215 -2.638 1.00 88.25 108 ILE A C 1
ATOM 826 O O . ILE A 1 108 ? -0.110 -1.446 -2.631 1.00 88.25 108 ILE A O 1
ATOM 830 N N . TRP A 1 109 ? -0.027 0.537 -1.550 1.00 88.62 109 TRP A N 1
ATOM 831 C CA . TRP A 1 109 ? 0.210 0.026 -0.204 1.00 88.62 109 TRP A CA 1
ATOM 832 C C . TRP A 1 109 ? -0.889 0.516 0.727 1.00 88.62 109 TRP A C 1
ATOM 834 O O . TRP A 1 109 ? -1.383 1.632 0.563 1.00 88.62 109 TRP A O 1
ATOM 844 N N . MET A 1 110 ? -1.261 -0.320 1.686 1.00 87.19 110 MET A N 1
ATOM 845 C CA . MET A 1 110 ? -2.438 -0.132 2.523 1.00 87.19 110 MET A CA 1
ATOM 846 C C . MET A 1 110 ? -2.176 -0.626 3.945 1.00 87.19 110 MET A C 1
ATOM 848 O O . MET A 1 110 ? -1.335 -1.495 4.161 1.00 87.19 110 MET A O 1
ATOM 852 N N . TRP A 1 111 ? -2.905 -0.064 4.906 1.00 86.50 111 TRP A N 1
ATOM 853 C CA . TRP A 1 111 ? -2.980 -0.584 6.268 1.00 86.50 111 TRP A CA 1
ATOM 854 C C . TRP A 1 111 ? -3.926 -1.790 6.324 1.00 86.50 111 TRP A C 1
ATOM 856 O O . TRP A 1 111 ? -5.033 -1.711 5.800 1.00 86.50 111 TRP A O 1
ATOM 866 N N . SER A 1 112 ? -3.501 -2.909 6.908 1.00 82.38 112 SER A N 1
ATOM 867 C CA . SER A 1 112 ? -4.230 -4.186 6.826 1.00 82.38 112 SER A CA 1
ATOM 868 C C . SER A 1 112 ? -5.452 -4.306 7.740 1.00 82.38 112 SER A C 1
ATOM 870 O O . SER A 1 112 ? -6.131 -5.334 7.707 1.00 82.38 112 SER A O 1
ATOM 872 N N . GLU A 1 113 ? -5.711 -3.301 8.570 1.00 80.62 113 GLU A N 1
ATOM 873 C CA . GLU A 1 113 ? -6.798 -3.288 9.547 1.00 80.62 113 GLU A CA 1
ATOM 874 C C . GLU A 1 113 ? -7.648 -2.022 9.397 1.00 80.62 113 GLU A C 1
ATOM 876 O O . GLU A 1 113 ? -7.133 -0.981 8.974 1.00 80.62 113 GLU A O 1
ATOM 881 N N . PRO A 1 114 ? -8.949 -2.081 9.715 1.00 77.25 114 PRO A N 1
ATOM 882 C CA . PRO A 1 114 ? -9.754 -0.877 9.816 1.00 77.25 114 PRO A CA 1
ATOM 883 C C . PRO A 1 114 ? -9.226 0.012 10.947 1.00 77.25 114 PRO A C 1
ATOM 885 O O . PRO A 1 114 ? -8.825 -0.463 12.006 1.00 77.25 114 PRO A O 1
ATOM 888 N N . LEU A 1 115 ? -9.224 1.321 10.705 1.00 77.25 115 LEU A N 1
ATOM 889 C CA . LEU A 1 115 ? -8.996 2.309 11.753 1.00 77.25 115 LEU A CA 1
ATOM 890 C C . LEU A 1 115 ? -10.359 2.736 12.273 1.00 77.25 115 LEU A C 1
ATOM 892 O O . LEU A 1 115 ? -11.167 3.274 11.514 1.00 77.25 115 LEU A O 1
ATOM 896 N N . GLU A 1 116 ? -10.606 2.491 13.550 1.00 72.94 116 GLU A N 1
ATOM 897 C CA . GLU A 1 116 ? -11.825 2.940 14.206 1.00 72.94 116 GLU A CA 1
ATOM 898 C C . GLU A 1 116 ? -11.640 4.391 14.652 1.00 72.94 116 GLU A C 1
ATOM 900 O O . GLU A 1 116 ? -10.622 4.761 15.242 1.00 72.94 116 GLU A O 1
ATOM 905 N N . LEU A 1 117 ? -12.608 5.242 14.315 1.00 63.78 117 LEU A N 1
ATOM 906 C CA . LEU A 1 117 ? -12.662 6.581 14.884 1.00 63.78 117 LEU A CA 1
ATOM 907 C C . LEU A 1 117 ? -13.073 6.427 16.353 1.00 63.78 117 LEU A C 1
ATOM 909 O O . LEU A 1 117 ? -14.070 5.749 16.599 1.00 63.78 117 LEU A O 1
ATOM 913 N N . PRO A 1 118 ? -12.337 7.018 17.313 1.00 56.38 118 PRO A N 1
ATOM 914 C CA . PRO A 1 118 ? -12.781 7.032 18.699 1.00 56.38 118 PRO A CA 1
ATOM 915 C C . PRO A 1 118 ? -14.123 7.766 18.745 1.00 56.38 118 PRO A C 1
ATOM 917 O O . PRO A 1 118 ? -14.169 8.930 18.355 1.00 56.38 118 PRO A O 1
ATOM 920 N N . ASP A 1 119 ? -15.172 7.031 19.117 1.00 52.47 119 ASP A N 1
ATOM 921 C CA . ASP A 1 119 ? -16.577 7.415 19.302 1.00 52.47 119 ASP A CA 1
ATOM 922 C C . ASP A 1 119 ? -16.992 8.776 18.706 1.00 52.47 119 ASP A C 1
ATOM 924 O O . ASP A 1 119 ? -16.683 9.843 19.244 1.00 52.47 119 ASP A O 1
ATOM 928 N N . GLY A 1 120 ? -17.739 8.723 17.598 1.00 41.25 120 GLY A N 1
ATOM 929 C CA . GLY A 1 120 ? -18.584 9.840 17.162 1.00 41.25 120 GLY A CA 1
ATOM 930 C C . GLY A 1 120 ? -19.816 9.992 18.044 1.00 41.25 120 GLY A C 1
ATOM 931 O O . GLY A 1 120 ? -20.362 8.948 18.468 1.00 41.25 120 GLY A O 1
#

Organism: NCBI:txid1234261

pLDDT: mean 71.94, std 19.83, range [20.83, 92.19]

Secondary structure (DSSP, 8-state):
------------SSS--EEEEEEEPPPPHHHHT-TTPPPPEEE-HHHHHHHHHH--S----------TTSSHHHHHHHHHHHHHTTT-S-----S---SSGGGS--SEEEESSPPPPS--

Sequence (120 aa):
MTSFQFNTLYASGPGGECIQLVRCIEPTEQQRNDPNYLPQLAVNKDAQQRIESNFQASISVLVLVGNMGVGKSKLATLIINSFYKQHSEQSLRLFRSGAGVSGVTRGIWMWSEPLELPDG

Radius of gyration: 16.56 Å; chains: 1; bounding box: 38×33×48 Å

Foldseek 3Di:
DDDDDPDDDDDDDPFWAKDFQKAFDDDDPVLVPDPPRDTDIDGDVVLVVLLVVAVPDDDDDDDDDDDPPPCSLVVVQVVVCVLCVVPDPDSDSHQQADPDPVSDDGHDMDISHGRDDDDD